Protein 5X1G (pdb70)

Solvent-accessible surface area: 2513 Å² total; per-residue (Å²): 159,105,105,104,107,106,104,96,80,85,75,63,70,60,66,53,57,67,74,58,52,64,76,72,59,58,65,83,83,88,118

Sequence (31 aa):
KRDKIKEEEQKKKEWINQERQKTLQRLRSFK

Structure (mmCIF, N/CA/C/O backbone):
data_5X1G
#
_entry.id   5X1G
#
_cell.length_a   1.0
_cell.length_b   1.0
_cell.length_c   1.0
_cell.angle_alpha   90.0
_cell.angle_beta   90.0
_cell.angle_gamma   90.0
#
_symmetry.space_group_name_H-M   'P 1'
#
loop_
_atom_site.group_PDB
_atom_site.id
_atom_site.type_symbol
_atom_site.label_atom_id
_atom_site.label_alt_id
_atom_site.label_comp_id
_atom_site.label_asym_id
_atom_site.label_entity_id
_atom_site.label_seq_id
_atom_site.pdbx_PDB_ins_code
_atom_site.Cartn_x
_atom_site.Cartn_y
_atom_site.Cartn_z
_atom_site.occupancy
_atom_site.B_iso_or_equiv
_atom_site.auth_seq_id
_atom_site.auth_comp_id
_atom_site.auth_asym_id
_atom_site.auth_atom_id
_atom_site.pdbx_PDB_model_num
ATOM 1 N N . LYS A 1 4 ? 27.617 38.781 44.773 1.00 108.61 516 LYS C N 1
ATOM 2 C CA . LYS A 1 4 ? 28.817 38.829 45.582 1.00 108.61 516 LYS C CA 1
ATOM 3 C C . LYS A 1 4 ? 28.596 39.012 47.055 1.00 108.61 516 LYS C C 1
ATOM 4 O O . LYS A 1 4 ? 27.478 39.148 47.542 1.00 108.61 516 LYS C O 1
ATOM 6 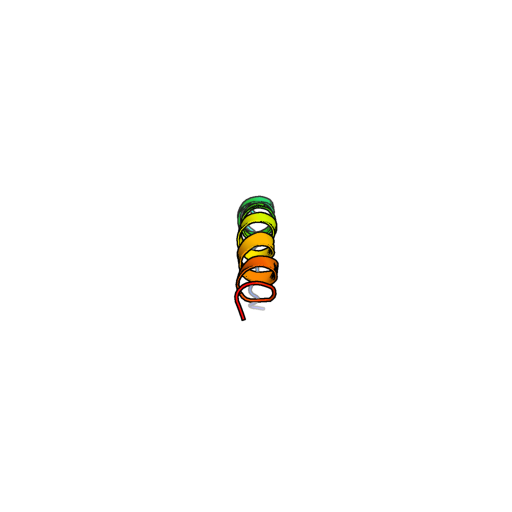N N . ARG A 1 5 ? 29.722 39.003 47.751 1.00 122.70 517 ARG C N 1
ATOM 7 C CA . ARG A 1 5 ? 29.759 39.140 49.189 1.00 122.70 517 ARG C CA 1
ATOM 8 C C . ARG A 1 5 ? 29.414 40.555 49.588 1.00 122.70 517 ARG C C 1
ATOM 9 O O . ARG A 1 5 ? 29.744 41.506 48.883 1.00 122.70 517 ARG C O 1
ATOM 11 N N . ASP A 1 6 ? 28.757 40.701 50.719 1.00 123.42 518 ASP C N 1
ATOM 12 C CA . ASP A 1 6 ? 28.644 42.002 51.344 1.00 123.42 518 ASP C CA 1
ATOM 13 C C . ASP A 1 6 ? 28.523 41.760 52.834 1.00 123.42 518 ASP C C 1
ATOM 14 O O . ASP A 1 6 ? 28.488 40.611 53.280 1.00 123.42 518 ASP C O 1
ATOM 16 N N . LYS A 1 7 ? 28.478 42.827 53.613 1.00 134.85 519 LYS C N 1
ATOM 17 C CA . LYS A 1 7 ? 28.322 42.668 55.046 1.00 134.85 519 LYS C CA 1
ATOM 18 C C . LYS A 1 7 ? 27.261 43.619 55.559 1.00 134.85 519 LYS C C 1
ATOM 19 O O . LYS A 1 7 ? 27.007 44.653 54.938 1.00 134.85 519 LYS C O 1
ATOM 21 N N . ILE A 1 8 ? 26.614 43.263 56.661 1.00 133.66 520 ILE C N 1
ATOM 22 C CA . ILE A 1 8 ? 25.664 44.159 57.300 1.00 133.66 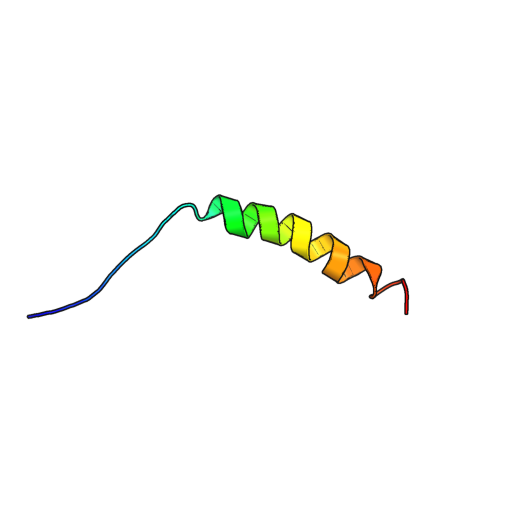520 ILE C CA 1
ATOM 23 C C . ILE A 1 8 ? 25.558 43.800 58.772 1.00 133.66 520 ILE C C 1
ATOM 24 O O . ILE A 1 8 ? 26.108 42.782 59.203 1.00 133.66 520 ILE C O 1
ATOM 26 N N . LYS A 1 9 ? 24.859 44.647 59.535 1.00 135.89 521 LYS C N 1
ATOM 27 C CA . LYS A 1 9 ? 24.396 44.398 60.897 1.00 135.89 521 LYS C CA 1
ATOM 28 C C . LYS A 1 9 ? 23.459 45.525 61.302 1.00 135.89 521 LYS C C 1
ATOM 29 O O . LYS A 1 9 ? 23.354 46.519 60.576 1.00 135.89 521 LYS C O 1
ATOM 31 N N . GLU A 1 10 ? 22.752 45.346 62.429 1.00 143.48 522 GLU C N 1
ATOM 32 C CA . GLU A 1 10 ? 22.175 46.391 63.282 1.00 143.48 522 GLU C CA 1
ATOM 33 C C . GLU A 1 10 ? 21.663 45.752 64.561 1.00 143.48 522 GLU C C 1
ATOM 34 O O . GLU A 1 10 ? 20.923 44.772 64.483 1.00 143.48 522 GLU C O 1
ATOM 36 N N . GLU A 1 11 ? 21.963 46.311 65.731 1.00 141.49 523 GLU C N 1
ATOM 37 C CA . GLU A 1 11 ? 21.435 45.692 66.941 1.00 141.49 523 GLU C CA 1
ATOM 38 C C . GLU A 1 11 ? 21.349 46.645 68.117 1.00 141.49 523 GLU C C 1
ATOM 39 O O . GLU A 1 11 ? 22.326 47.330 68.414 1.00 141.49 523 GLU C O 1
ATOM 41 N N . GLU A 1 12 ? 20.199 46.655 68.800 1.00 135.75 524 GLU C N 1
ATOM 42 C CA . G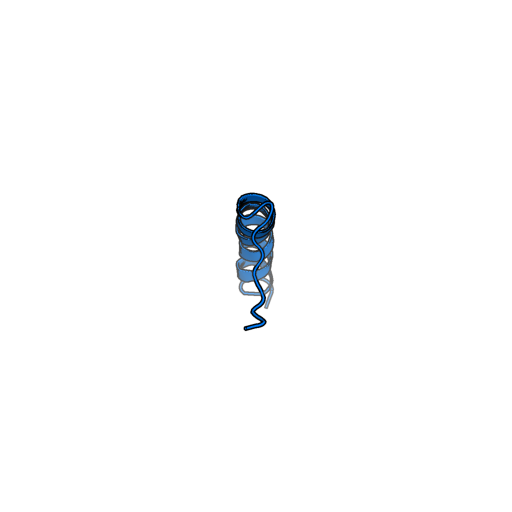LU A 1 12 ? 19.976 47.301 70.093 1.00 135.75 524 GLU C CA 1
ATOM 43 C C . GLU A 1 12 ? 20.348 48.772 70.114 1.00 135.75 524 GLU C C 1
ATOM 44 O O . GLU A 1 12 ? 21.029 49.232 71.033 1.00 135.75 524 GLU C O 1
ATOM 46 N N . GLN A 1 13 ? 19.891 49.505 69.109 1.00 123.27 525 GLN C N 1
ATOM 47 C CA . GLN A 1 13 ? 20.362 50.852 68.850 1.00 123.27 525 GLN C CA 1
ATOM 48 C C . GLN A 1 13 ? 19.994 51.802 69.967 1.00 123.27 525 GLN C C 1
ATOM 49 O O . GLN A 1 13 ? 20.677 52.798 70.207 1.00 123.27 525 GLN C O 1
ATOM 51 N N . LYS A 1 14 ? 18.925 51.476 70.669 1.00 127.87 526 LYS C N 1
ATOM 52 C CA . LYS A 1 14 ? 18.494 52.325 71.758 1.00 127.87 526 LYS C CA 1
ATOM 53 C C . LYS A 1 14 ? 19.437 52.218 72.937 1.00 127.87 526 LYS C C 1
ATOM 54 O O . LYS A 1 14 ? 19.534 53.151 73.734 1.00 127.87 526 LYS C O 1
ATOM 56 N N . LYS A 1 15 ? 20.119 51.075 73.076 1.00 121.78 527 LYS C N 1
ATOM 57 C CA . LYS A 1 15 ? 20.971 50.849 74.241 1.00 121.78 527 LYS C CA 1
ATOM 58 C C . LYS A 1 15 ? 22.113 51.844 74.277 1.00 121.78 527 LYS C C 1
ATOM 59 O O . LYS A 1 15 ? 22.320 52.534 75.281 1.00 121.78 527 LYS C O 1
ATOM 61 N N . LYS A 1 16 ? 22.828 51.965 73.163 1.00 137.67 528 LYS C N 1
ATOM 62 C CA . LYS A 1 16 ? 23.830 53.014 73.031 1.00 137.67 528 LYS C CA 1
ATOM 63 C C . LYS A 1 16 ? 23.180 54.389 73.056 1.00 137.67 528 LYS C C 1
ATOM 64 O O . LYS A 1 16 ? 23.746 55.349 73.588 1.00 137.67 528 LYS C O 1
ATOM 66 N N . GLU A 1 17 ? 21.979 54.494 72.494 1.00 128.78 529 GLU C N 1
ATOM 67 C CA . GLU A 1 17 ? 21.238 55.738 72.594 1.00 128.78 529 GLU C CA 1
ATOM 68 C C . GLU A 1 17 ? 20.843 56.009 74.041 1.00 128.78 529 GLU C C 1
ATOM 69 O O . GLU A 1 17 ? 20.818 57.162 74.485 1.00 128.78 529 GLU C O 1
ATOM 71 N N . TRP A 1 18 ? 20.573 54.957 74.809 1.00 121.58 530 TRP C N 1
ATOM 72 C CA . TRP A 1 18 ? 20.379 55.158 76.238 1.00 121.58 530 TRP C CA 1
ATOM 73 C C . TRP A 1 18 ? 21.694 55.491 76.895 1.00 121.58 530 TRP C C 1
ATOM 74 O O . TRP A 1 18 ? 21.755 56.281 77.839 1.00 121.58 530 TRP C O 1
ATOM 76 N N . ILE A 1 19 ? 22.766 54.899 76.392 1.00 133.88 531 ILE C N 1
ATOM 77 C CA . ILE A 1 19 ? 24.082 55.228 76.906 1.00 133.88 531 ILE C CA 1
ATOM 78 C C . ILE A 1 19 ? 24.475 56.626 76.471 1.00 133.88 531 ILE C C 1
ATOM 79 O O . ILE A 1 19 ? 25.302 57.278 77.109 1.00 133.88 531 ILE C O 1
ATOM 81 N N . ASN A 1 20 ? 23.891 57.101 75.373 1.00 132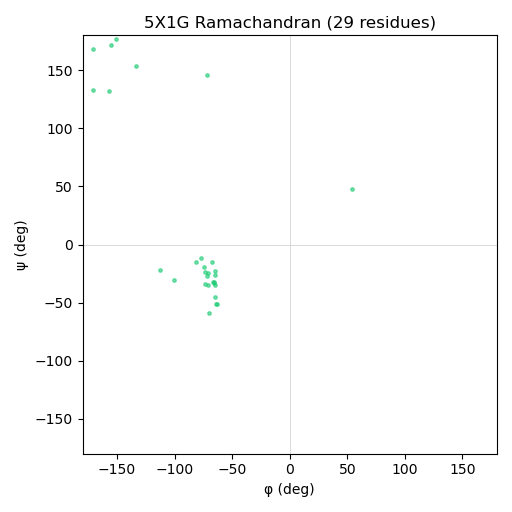.99 532 ASN C N 1
ATOM 82 C CA . ASN A 1 20 ? 24.150 58.463 74.941 1.00 132.99 532 ASN C CA 1
ATOM 83 C C . ASN A 1 20 ? 23.600 59.449 75.942 1.00 132.99 532 ASN C C 1
ATOM 84 O O . ASN A 1 20 ? 24.168 60.522 76.149 1.00 132.99 532 ASN C O 1
ATOM 86 N N . GLN A 1 21 ? 22.504 59.087 76.593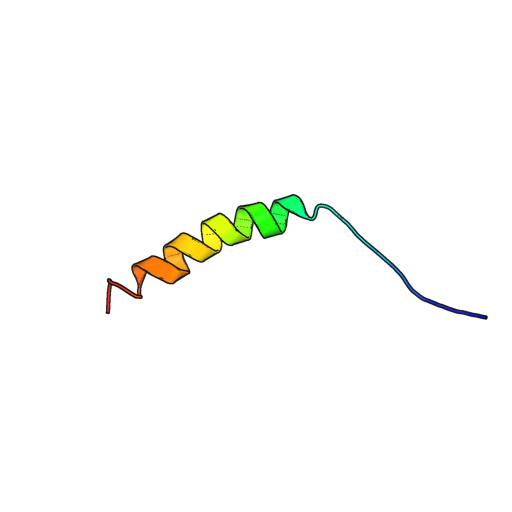 1.00 135.56 533 GLN C N 1
ATOM 87 C CA . GLN A 1 21 ? 22.086 59.838 77.760 1.00 135.56 533 GLN C CA 1
ATOM 88 C C . GLN A 1 21 ? 23.112 59.710 78.873 1.00 135.56 533 GLN C C 1
ATOM 89 O O . GLN A 1 21 ? 23.502 60.704 79.494 1.00 135.56 533 GLN C O 1
ATOM 91 N N . GLU A 1 22 ? 23.586 58.490 79.120 1.00 134.32 534 GLU C N 1
ATOM 92 C CA . GLU A 1 22 ? 24.548 58.285 80.195 1.00 134.32 534 GLU C CA 1
ATOM 93 C C . GLU A 1 22 ? 25.914 58.808 79.800 1.00 134.32 534 GLU C C 1
ATOM 94 O O . GLU A 1 22 ? 26.769 59.051 80.653 1.00 134.32 534 GLU C O 1
ATOM 96 N N . ARG A 1 23 ? 26.145 58.976 78.507 1.00 136.58 535 ARG C N 1
ATOM 97 C CA . ARG A 1 23 ? 27.311 59.736 78.096 1.00 136.58 535 ARG C CA 1
ATOM 98 C C . ARG A 1 23 ? 27.093 61.212 78.354 1.00 136.58 535 ARG C C 1
ATOM 99 O O . ARG A 1 23 ? 28.030 61.929 78.719 1.00 136.58 535 ARG C O 1
ATOM 101 N N . GLN A 1 24 ? 25.845 61.671 78.202 1.00 137.79 536 GLN C N 1
ATOM 102 C CA . GLN A 1 24 ? 25.559 63.101 78.195 1.00 137.79 536 GLN C CA 1
ATOM 103 C C . GLN A 1 24 ? 25.823 63.720 79.550 1.00 137.79 536 GLN C C 1
ATOM 104 O O . GLN A 1 24 ? 26.236 64.880 79.644 1.00 137.79 536 GLN C O 1
ATOM 106 N N . LYS A 1 25 ? 25.600 62.949 80.609 1.00 134.95 537 LYS C N 1
ATOM 107 C CA . LYS A 1 25 ? 25.911 63.424 81.946 1.00 134.95 537 LYS C CA 1
ATOM 108 C C . LYS A 1 25 ? 27.398 63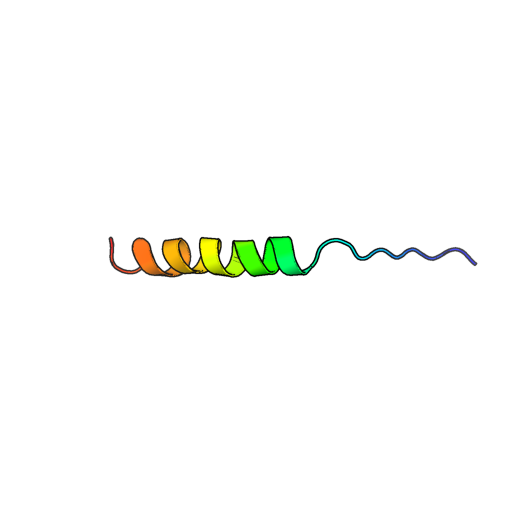.653 82.097 1.00 134.95 537 LYS C C 1
ATOM 109 O O . LYS A 1 25 ? 27.838 64.737 82.480 1.00 13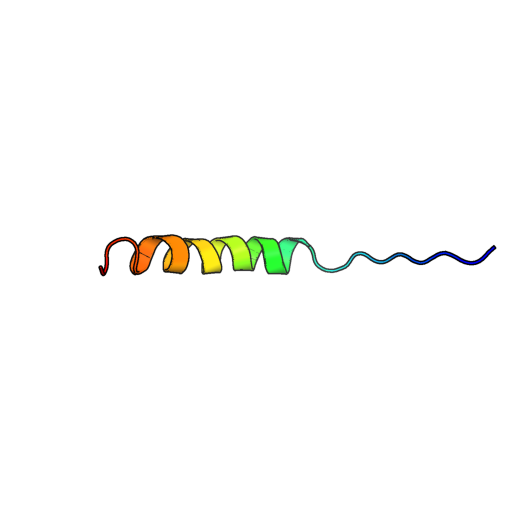4.95 537 LYS C O 1
ATOM 111 N N . THR A 1 26 ? 28.195 62.656 81.746 1.00 139.78 538 THR C N 1
ATOM 112 C CA . THR A 1 26 ? 29.636 62.832 81.813 1.00 139.78 538 THR C CA 1
ATOM 113 C C . THR A 1 26 ? 30.130 63.661 80.648 1.00 139.78 538 THR C C 1
ATOM 114 O O . THR A 1 26 ? 31.296 64.057 80.606 1.00 139.78 538 THR C O 1
ATOM 116 N N . LEU A 1 27 ? 29.272 63.891 79.664 1.00 144.64 539 LEU C N 1
ATOM 117 C CA . LEU A 1 27 ? 29.546 64.972 78.740 1.00 144.64 539 LEU C CA 1
ATOM 118 C C . LEU A 1 27 ? 29.290 66.304 79.410 1.00 144.64 539 LEU C C 1
ATOM 119 O O . LEU A 1 27 ? 29.832 67.332 79.000 1.00 144.64 539 LEU C O 1
ATOM 121 N N . GLN A 1 28 ? 28.458 66.313 80.440 1.00 153.52 540 GLN C N 1
ATOM 122 C CA . GLN A 1 28 ? 28.126 67.584 81.058 1.00 153.52 540 GLN C CA 1
ATOM 123 C C . GLN A 1 28 ? 28.927 67.796 82.330 1.00 153.52 540 GLN C C 1
ATOM 124 O O . GLN A 1 28 ? 29.248 68.932 82.691 1.00 153.52 540 GLN C O 1
ATOM 126 N N . ARG A 1 29 ? 29.262 66.711 83.021 1.00 168.55 541 ARG C N 1
ATOM 127 C CA . ARG A 1 29 ? 29.723 66.832 84.399 1.00 168.55 541 ARG C CA 1
ATOM 128 C C . ARG A 1 29 ? 31.102 67.459 84.479 1.00 168.55 541 ARG C C 1
ATOM 129 O O . ARG A 1 29 ? 31.270 68.518 85.085 1.00 168.55 541 ARG C O 1
ATOM 131 N N . LEU A 1 30 ? 32.093 66.839 83.836 1.00 175.14 542 LEU C N 1
ATOM 132 C CA . LEU A 1 30 ? 33.438 67.404 83.819 1.00 175.14 542 LEU C CA 1
ATOM 133 C C . LEU A 1 30 ? 33.450 68.723 83.069 1.00 175.14 542 LEU C C 1
ATOM 134 O O . LEU A 1 30 ? 34.285 69.591 83.330 1.00 175.14 542 LEU C O 1
ATOM 136 N N . ARG A 1 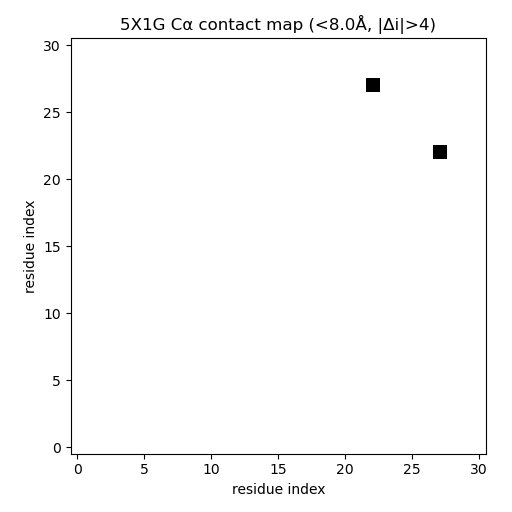31 ? 32.465 68.925 82.195 1.00 176.24 543 ARG C N 1
ATOM 137 C CA . ARG A 1 31 ? 32.259 70.227 81.583 1.00 176.24 543 ARG C CA 1
ATOM 138 C C . ARG A 1 31 ? 31.806 71.262 82.604 1.00 176.24 543 ARG C C 1
ATOM 139 O O . ARG A 1 31 ? 31.807 72.462 82.323 1.00 176.24 543 ARG C O 1
ATOM 141 N N . SER A 1 32 ? 31.374 70.821 83.780 1.00 191.36 544 SER C N 1
ATOM 142 C CA . SER A 1 32 ? 31.206 71.761 84.878 1.00 191.36 544 SER C CA 1
ATOM 143 C C . SER A 1 32 ? 32.212 71.488 85.985 1.00 191.36 544 SER C C 1
ATOM 144 O O . SER A 1 32 ? 32.497 72.358 86.814 1.00 191.36 544 SER C O 1
ATOM 146 N N . PHE A 1 33 ? 32.735 70.266 86.036 1.00 189.40 545 PHE C N 1
ATOM 147 C CA . PHE A 1 33 ? 33.617 69.907 87.138 1.00 189.40 545 PHE C CA 1
ATOM 148 C C . PHE A 1 33 ? 35.012 70.413 86.882 1.00 189.40 545 PHE C C 1
ATOM 149 O O . PHE A 1 33 ? 35.857 70.437 87.778 1.00 189.40 545 PHE C O 1
ATOM 151 N N . LYS A 1 34 ? 35.278 70.792 85.654 1.00 196.62 546 LYS C N 1
ATOM 152 C CA . LYS A 1 34 ? 36.459 71.551 85.398 1.00 196.62 546 LYS C CA 1
ATOM 153 C C . LYS A 1 34 ? 36.161 72.943 85.886 1.00 196.62 546 LYS C C 1
ATOM 154 O O . LYS A 1 34 ? 35.001 73.335 85.925 1.00 196.62 546 LYS C O 1
#

Secondary structure (DSSP, 8-state):
---------HHHHHHHHHHHHHHHHSHHHH-

B-factor: mean 142.65, std 21.79, range [108.61, 196.62]

Radius of gyration: 15.71 Å; Cα contacts (8 Å, |Δi|>4): 1; chains: 1; bounding box: 18×33×42 Å

Foldseek 3Di:
DDDDDDDDDVVVVVVVVVVVVCVVVPVVVVD